Protein AF-A0A950GDU6-F1 (afdb_monomer)

Structure (mmCIF, N/CA/C/O backbone):
data_AF-A0A950GDU6-F1
#
_entry.id   AF-A0A950GDU6-F1
#
loop_
_atom_site.group_PDB
_atom_site.id
_atom_site.type_symbol
_atom_site.label_atom_id
_atom_site.label_alt_id
_atom_site.label_comp_id
_atom_site.label_asym_id
_atom_site.label_entity_id
_atom_site.label_seq_id
_atom_site.pdbx_PDB_ins_code
_atom_site.Cartn_x
_atom_site.Cartn_y
_atom_site.Cartn_z
_atom_site.occupancy
_atom_site.B_iso_or_equiv
_atom_site.auth_seq_id
_atom_site.auth_comp_id
_atom_site.auth_asym_id
_atom_site.auth_atom_id
_atom_site.pdbx_PDB_model_num
ATOM 1 N N . MET A 1 1 ? 1.049 10.090 -5.310 1.00 85.25 1 MET A N 1
ATOM 2 C CA . MET A 1 1 ? 0.174 9.186 -4.525 1.00 85.25 1 MET A CA 1
ATOM 3 C C . MET A 1 1 ? 0.866 8.728 -3.247 1.00 85.25 1 MET A C 1
ATOM 5 O O . MET A 1 1 ? 0.340 9.031 -2.188 1.00 85.25 1 MET A O 1
A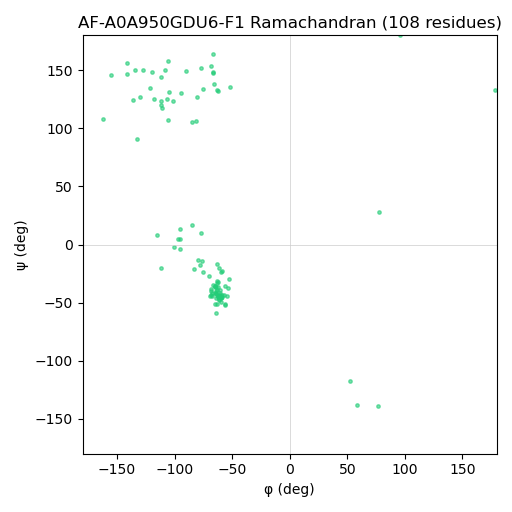TOM 9 N N . LEU A 1 2 ? 2.048 8.098 -3.325 1.00 91.00 2 LEU A N 1
ATOM 10 C CA . LEU A 1 2 ? 2.796 7.642 -2.140 1.00 91.00 2 LEU A CA 1
ATOM 11 C C . LEU A 1 2 ? 3.059 8.748 -1.103 1.00 91.00 2 LEU A C 1
ATOM 13 O O . LEU A 1 2 ? 2.815 8.527 0.075 1.00 91.00 2 LEU A O 1
ATOM 17 N N . SER A 1 3 ? 3.469 9.948 -1.531 1.00 91.81 3 SER A N 1
ATOM 18 C CA . SER A 1 3 ? 3.670 11.092 -0.624 1.00 91.81 3 SER A CA 1
ATOM 19 C C . SER A 1 3 ? 2.412 11.432 0.181 1.00 91.81 3 SER A C 1
ATOM 21 O O . SER A 1 3 ? 2.454 11.462 1.405 1.00 91.81 3 SER A O 1
ATOM 23 N N . ALA A 1 4 ? 1.274 11.591 -0.499 1.00 93.38 4 ALA A N 1
ATOM 24 C CA . ALA A 1 4 ? -0.008 11.890 0.136 1.00 93.38 4 ALA A CA 1
ATOM 25 C C . ALA A 1 4 ? -0.478 10.771 1.085 1.00 93.38 4 ALA A C 1
ATOM 27 O O . ALA A 1 4 ? -1.051 11.061 2.134 1.00 93.38 4 ALA A O 1
ATOM 28 N N . LEU A 1 5 ? -0.224 9.500 0.744 1.00 93.12 5 LEU A N 1
ATOM 29 C CA . LEU A 1 5 ? -0.504 8.371 1.637 1.00 93.12 5 LEU A CA 1
ATOM 30 C C . LEU A 1 5 ? 0.343 8.470 2.911 1.00 93.12 5 LEU A C 1
ATOM 32 O O . LEU A 1 5 ? -0.201 8.432 4.011 1.00 93.12 5 LEU A O 1
ATOM 36 N N . THR A 1 6 ? 1.655 8.648 2.767 1.00 95.50 6 THR A N 1
ATOM 37 C CA . THR A 1 6 ? 2.587 8.772 3.893 1.00 95.50 6 THR A CA 1
ATOM 38 C C . THR A 1 6 ? 2.247 9.959 4.797 1.00 95.50 6 THR A C 1
ATOM 40 O O . THR A 1 6 ? 2.190 9.798 6.016 1.00 95.50 6 THR A O 1
ATOM 43 N N . GLU A 1 7 ? 1.964 11.131 4.228 1.00 96.25 7 GLU A N 1
ATOM 44 C CA . GLU A 1 7 ? 1.541 12.320 4.982 1.00 96.25 7 GLU A CA 1
ATOM 45 C C . GLU A 1 7 ? 0.219 12.084 5.723 1.00 96.25 7 GLU A C 1
ATOM 47 O O . GLU A 1 7 ? 0.100 12.403 6.907 1.00 96.25 7 GLU A O 1
ATOM 52 N N . GLY A 1 8 ? -0.762 11.464 5.059 1.00 96.81 8 GLY A N 1
ATOM 53 C CA . GLY A 1 8 ? -2.034 11.094 5.674 1.00 96.81 8 GLY A CA 1
ATOM 54 C C . GLY A 1 8 ? -1.850 10.153 6.865 1.00 96.81 8 GLY A C 1
ATOM 55 O O . GLY A 1 8 ? -2.421 10.393 7.928 1.00 96.81 8 GLY A O 1
ATOM 56 N N . LEU A 1 9 ? -1.004 9.128 6.724 1.00 97.62 9 LEU A N 1
ATOM 57 C CA . LEU A 1 9 ? -0.674 8.205 7.813 1.00 97.62 9 LEU A CA 1
ATOM 58 C C . LEU A 1 9 ? -0.015 8.935 8.990 1.00 97.62 9 LEU A C 1
ATOM 60 O O . LEU A 1 9 ? -0.396 8.710 10.135 1.00 97.62 9 LEU A O 1
ATOM 64 N N . VAL A 1 10 ? 0.923 9.852 8.743 1.00 96.69 10 VAL A N 1
ATOM 65 C CA . VAL A 1 10 ? 1.550 10.639 9.820 1.00 96.69 10 VAL A CA 1
ATOM 66 C C . VAL A 1 10 ? 0.511 11.452 10.589 1.00 96.69 10 VAL A C 1
ATOM 68 O O . VAL A 1 10 ? 0.446 11.371 11.816 1.00 96.69 10 VAL A O 1
ATOM 71 N N . ASN A 1 11 ? -0.338 12.186 9.873 1.00 97.31 11 ASN A N 1
ATOM 72 C CA . ASN A 1 11 ? -1.330 13.060 10.491 1.00 97.31 11 ASN A CA 1
ATOM 73 C C . ASN A 1 11 ? -2.355 12.252 11.306 1.00 97.31 11 ASN A C 1
ATOM 75 O O . ASN A 1 11 ? -2.622 12.561 12.471 1.00 97.31 11 ASN A O 1
ATOM 79 N N . LEU A 1 12 ? -2.876 11.165 10.728 1.00 97.75 12 LEU A N 1
ATOM 80 C CA . LEU A 1 12 ? -3.888 10.317 11.362 1.00 97.75 12 LEU A CA 1
ATOM 81 C C . LEU A 1 12 ? -3.335 9.507 12.539 1.00 97.75 12 LEU A C 1
ATOM 83 O O . LEU A 1 12 ? -4.090 9.185 13.459 1.00 97.75 12 LEU A O 1
ATOM 87 N N . ALA A 1 13 ? -2.040 9.185 12.552 1.00 97.25 13 ALA A N 1
ATOM 88 C CA . ALA A 1 13 ? -1.408 8.512 13.684 1.00 97.25 13 ALA A CA 1
ATOM 89 C C . ALA A 1 13 ? -1.478 9.381 14.952 1.00 97.25 13 ALA A C 1
ATOM 91 O O . ALA A 1 13 ? -1.883 8.889 16.006 1.00 97.25 13 ALA A O 1
ATOM 92 N N . SER A 1 14 ? -1.185 10.682 14.835 1.00 96.19 14 SER A N 1
ATOM 93 C CA . SER A 1 14 ? -1.196 11.624 15.968 1.00 96.19 14 SER A CA 1
ATOM 94 C C . SER A 1 14 ? -2.584 12.070 16.442 1.00 96.19 14 SER A C 1
ATOM 96 O O . SER A 1 14 ? -2.711 12.618 17.535 1.00 96.19 14 SER A O 1
ATOM 98 N N . ASP A 1 15 ? -3.636 11.837 15.655 1.00 97.88 15 ASP A N 1
ATOM 99 C CA . ASP A 1 15 ? -4.980 12.320 15.979 1.00 97.88 15 ASP A CA 1
ATOM 100 C C . ASP A 1 15 ? -5.705 11.407 16.986 1.00 97.88 15 ASP A C 1
ATOM 102 O O . ASP A 1 15 ? -6.186 10.327 16.636 1.00 97.88 15 ASP A O 1
ATOM 106 N N . ASN A 1 16 ? -5.842 11.847 18.238 1.00 96.38 16 ASN A N 1
ATOM 107 C CA . ASN A 1 16 ? -6.539 11.099 19.295 1.00 96.38 16 ASN A CA 1
ATOM 108 C C . ASN A 1 16 ? -8.041 10.865 19.027 1.00 96.38 16 ASN A C 1
ATOM 110 O O . ASN A 1 16 ? -8.642 9.999 19.667 1.00 96.38 16 ASN A O 1
ATOM 114 N N . GLY A 1 17 ? -8.654 11.603 18.097 1.00 97.94 17 GLY A N 1
ATOM 115 C CA . GLY A 1 17 ? -10.025 11.372 17.637 1.00 97.94 17 GLY A CA 1
ATOM 116 C C . GLY A 1 17 ? -10.158 10.161 16.707 1.00 97.94 17 GLY A C 1
ATOM 117 O O . GLY A 1 17 ? -11.226 9.552 16.629 1.00 97.94 17 GLY A O 1
ATOM 118 N N . VAL A 1 18 ? -9.074 9.754 16.040 1.00 97.94 18 VAL A N 1
ATOM 119 C CA . VAL A 1 18 ? -9.055 8.579 15.160 1.00 97.94 18 VAL A CA 1
ATOM 120 C C . VAL A 1 18 ? -8.902 7.311 15.994 1.00 97.94 18 VAL A C 1
ATOM 122 O O . VAL A 1 18 ? -7.963 7.169 16.775 1.00 97.94 18 VAL A O 1
ATOM 125 N N . ARG A 1 19 ? -9.811 6.353 15.789 1.00 98.19 19 ARG A N 1
ATOM 126 C CA . ARG A 1 19 ? -9.817 5.052 16.486 1.00 98.19 19 ARG A CA 1
ATOM 127 C C . ARG A 1 19 ? -9.505 3.863 15.585 1.00 98.19 19 ARG A C 1
ATOM 129 O O . ARG A 1 19 ? -9.135 2.814 16.094 1.00 98.19 19 ARG A O 1
ATOM 136 N N . CYS A 1 20 ? -9.673 4.026 14.279 1.00 98.19 20 CYS A N 1
ATOM 137 C CA . CYS A 1 20 ? -9.440 3.010 13.262 1.00 98.19 20 CYS A CA 1
ATOM 138 C C . CYS A 1 20 ? -9.142 3.719 11.938 1.00 98.19 20 CYS A C 1
ATOM 140 O O . CYS A 1 20 ? -9.728 4.768 11.661 1.00 98.19 20 CYS A O 1
ATOM 142 N N . LEU A 1 21 ? -8.269 3.136 11.123 1.00 98.38 21 LEU A N 1
ATOM 143 C CA . LEU A 1 21 ? -8.006 3.561 9.753 1.00 98.38 21 LEU A CA 1
ATOM 144 C C . LEU A 1 21 ? -8.664 2.582 8.779 1.00 98.38 21 LEU A C 1
ATOM 146 O O . LEU A 1 21 ? -8.480 1.374 8.893 1.00 98.38 21 LEU A O 1
ATOM 150 N N . ILE A 1 22 ? -9.403 3.107 7.803 1.00 98.19 22 ILE A N 1
ATOM 151 C CA . ILE A 1 22 ? -9.931 2.320 6.687 1.00 98.19 22 ILE A CA 1
ATOM 152 C C . ILE A 1 22 ? -9.228 2.763 5.406 1.00 98.19 22 ILE A C 1
ATOM 154 O O . ILE A 1 22 ? -9.292 3.935 5.034 1.00 98.19 22 ILE A O 1
ATOM 158 N N . VAL A 1 23 ? -8.602 1.816 4.712 1.00 97.38 23 VAL A N 1
ATOM 159 C CA . VAL A 1 23 ? -7.978 2.007 3.402 1.00 97.38 23 VAL A CA 1
ATOM 160 C C . VAL A 1 23 ? -8.917 1.460 2.330 1.00 97.38 23 VAL A C 1
ATOM 162 O O . VAL A 1 23 ? -9.306 0.293 2.364 1.00 97.38 23 VAL A O 1
ATOM 165 N N . ARG A 1 24 ? -9.295 2.300 1.362 1.00 97.00 24 ARG A N 1
ATOM 166 C CA . ARG A 1 24 ? -10.142 1.907 0.226 1.00 97.00 24 ARG A CA 1
ATOM 167 C C . ARG A 1 24 ? -9.693 2.589 -1.061 1.00 97.00 24 ARG A C 1
ATOM 169 O O . ARG A 1 24 ? -9.284 3.750 -1.030 1.00 97.00 24 ARG A O 1
ATOM 176 N N . GLY A 1 25 ? -9.847 1.897 -2.186 1.00 95.69 25 GLY A N 1
ATOM 177 C CA . GLY A 1 25 ? -9.713 2.504 -3.510 1.00 95.69 25 GLY A CA 1
ATOM 178 C C . GLY A 1 25 ? -10.951 3.317 -3.890 1.00 95.69 25 GLY A C 1
ATOM 179 O O . GLY A 1 25 ? -12.064 3.029 -3.446 1.00 95.69 25 GLY A O 1
ATOM 180 N N . ALA A 1 26 ? -10.771 4.336 -4.727 1.00 95.06 26 ALA A N 1
ATOM 181 C CA . ALA A 1 26 ? -11.879 5.045 -5.360 1.00 95.06 26 ALA A CA 1
ATOM 182 C C . ALA A 1 26 ? -12.236 4.397 -6.710 1.00 95.06 26 ALA A C 1
ATOM 184 O O . ALA A 1 26 ? -11.372 3.889 -7.421 1.00 95.06 26 ALA A O 1
ATOM 185 N N . GLY A 1 27 ? -13.508 4.459 -7.109 1.00 95.75 27 GLY A N 1
ATOM 186 C CA . GLY A 1 27 ? -13.947 3.961 -8.416 1.00 95.75 27 GLY A CA 1
ATOM 187 C C . GLY A 1 27 ? -14.059 2.436 -8.478 1.00 95.75 27 GLY A C 1
ATOM 188 O O . GLY A 1 27 ? -14.581 1.819 -7.556 1.00 95.75 27 GLY A O 1
ATOM 189 N N . LYS A 1 28 ? -13.629 1.827 -9.592 1.00 96.25 28 LYS A N 1
ATOM 190 C CA . LYS A 1 28 ? -13.902 0.408 -9.913 1.00 96.25 28 LYS A CA 1
ATOM 191 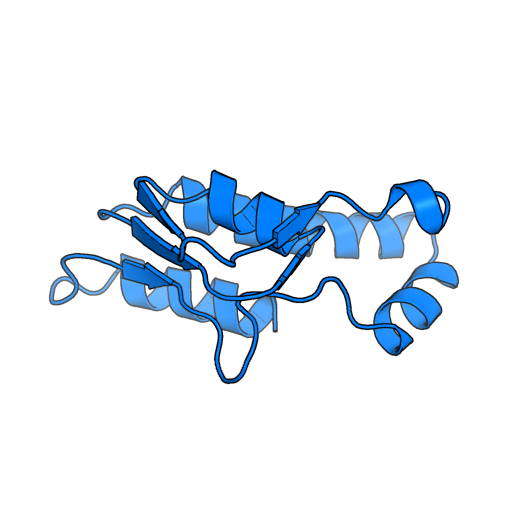C C . LYS A 1 28 ? -12.953 -0.603 -9.265 1.00 96.25 28 LYS A C 1
ATOM 193 O O . LYS A 1 28 ? -13.284 -1.783 -9.210 1.00 96.25 28 LYS A O 1
ATOM 198 N N . HIS A 1 29 ? -11.767 -0.173 -8.853 1.00 97.88 29 HIS A N 1
ATOM 199 C CA . HIS A 1 29 ? -10.711 -1.062 -8.378 1.00 97.88 29 HIS A CA 1
ATOM 200 C C . HIS A 1 29 ? -10.097 -0.505 -7.101 1.00 97.88 29 HIS A C 1
ATOM 202 O O . HIS A 1 29 ? -10.030 0.711 -6.925 1.00 97.88 29 HIS A O 1
ATOM 208 N N . PHE A 1 30 ? -9.617 -1.396 -6.241 1.00 97.88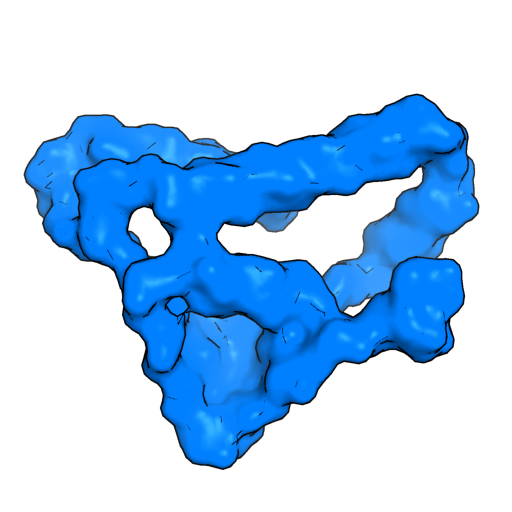 30 PHE A N 1
ATOM 209 C CA . PHE A 1 30 ? -8.847 -1.032 -5.064 1.00 97.88 30 PHE A CA 1
ATOM 210 C C . PHE A 1 30 ? -7.528 -0.361 -5.466 1.00 97.88 30 PHE A C 1
ATOM 212 O O . PHE A 1 30 ? -7.281 0.791 -5.113 1.00 97.88 30 PHE A O 1
ATOM 219 N N . GLN A 1 31 ? -6.702 -1.070 -6.242 1.00 95.62 31 GLN A N 1
ATOM 220 C CA . GLN A 1 31 ? -5.399 -0.606 -6.717 1.00 95.62 31 GLN A CA 1
ATOM 221 C C . GLN A 1 31 ? -4.975 -1.483 -7.909 1.00 95.62 31 GLN A C 1
ATOM 223 O O . GLN A 1 31 ? -4.643 -2.652 -7.741 1.00 95.62 31 GLN A O 1
ATOM 228 N N . ALA A 1 32 ? -5.005 -0.940 -9.127 1.00 93.75 32 ALA A N 1
ATOM 229 C CA . ALA A 1 32 ? -4.817 -1.714 -10.360 1.00 93.75 32 ALA A CA 1
ATOM 230 C C . ALA A 1 32 ? -3.343 -1.936 -10.778 1.00 93.75 32 ALA A C 1
ATOM 232 O O . ALA A 1 32 ? -3.091 -2.298 -11.924 1.00 93.75 32 ALA A O 1
ATOM 233 N N . GLY A 1 33 ? -2.379 -1.730 -9.877 1.00 89.75 33 GLY A N 1
ATOM 234 C CA . GLY A 1 33 ? -0.943 -1.760 -10.172 1.00 89.75 33 GLY A CA 1
ATOM 235 C C . GLY A 1 33 ? -0.335 -0.378 -10.433 1.00 89.75 33 GLY A C 1
ATOM 236 O O . GLY A 1 33 ? -1.006 0.651 -10.323 1.00 89.75 33 GLY A O 1
ATOM 237 N N . ALA A 1 34 ? 0.967 -0.348 -10.704 1.00 89.31 34 ALA A N 1
ATOM 238 C CA . ALA A 1 34 ? 1.699 0.892 -10.938 1.00 89.31 34 ALA A CA 1
ATOM 239 C C . ALA A 1 34 ? 1.252 1.588 -12.236 1.00 89.31 34 ALA A C 1
ATOM 241 O O . ALA A 1 34 ? 0.866 0.938 -13.208 1.00 89.31 34 ALA A O 1
ATOM 242 N N . ASP A 1 35 ? 1.314 2.920 -12.246 1.00 90.38 35 ASP A N 1
ATOM 243 C CA . ASP A 1 35 ? 1.023 3.709 -13.441 1.00 90.38 35 ASP A CA 1
ATOM 244 C C . ASP A 1 35 ? 2.037 3.385 -14.552 1.00 90.38 35 ASP A C 1
ATOM 246 O O . ASP A 1 35 ? 3.242 3.345 -14.310 1.00 90.38 35 ASP A O 1
ATOM 250 N N . ILE A 1 36 ? 1.555 3.148 -15.774 1.00 87.50 36 ILE A N 1
ATOM 251 C C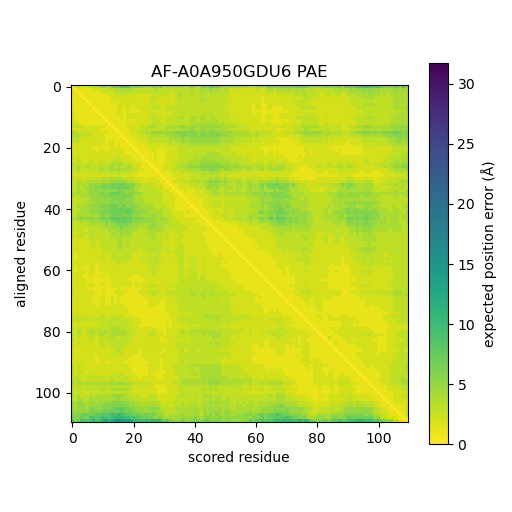A . ILE A 1 36 ? 2.401 2.725 -16.902 1.00 87.50 36 ILE A CA 1
ATOM 252 C C . ILE A 1 36 ? 3.401 3.820 -17.294 1.00 87.50 36 ILE A C 1
ATOM 254 O O . ILE A 1 36 ? 4.537 3.516 -17.652 1.00 87.50 36 ILE A O 1
ATOM 258 N N . SER A 1 37 ? 3.002 5.090 -17.206 1.00 89.62 37 SER A N 1
ATOM 259 C CA . SER A 1 37 ? 3.885 6.221 -17.506 1.00 89.62 37 SER A CA 1
ATOM 260 C C . SER A 1 37 ? 4.975 6.329 -16.445 1.00 89.62 37 SER A C 1
ATOM 262 O O . SER A 1 37 ? 6.138 6.536 -16.778 1.00 89.62 37 SER A O 1
ATOM 264 N N . TRP A 1 38 ? 4.616 6.104 -15.178 1.00 89.06 38 TRP A N 1
ATOM 265 C CA . TRP A 1 38 ? 5.586 6.029 -14.087 1.00 89.06 38 TRP A CA 1
ATOM 266 C C . TRP A 1 38 ? 6.551 4.849 -14.252 1.00 89.06 38 TRP A C 1
ATOM 268 O O . TRP A 1 38 ? 7.750 5.019 -14.072 1.00 89.06 38 TRP A O 1
ATOM 278 N N . LEU A 1 39 ? 6.076 3.669 -14.665 1.00 88.50 39 LEU A N 1
ATOM 279 C CA . LEU A 1 39 ? 6.959 2.531 -14.954 1.00 88.50 39 LEU A CA 1
ATOM 280 C C . LEU A 1 39 ? 7.957 2.847 -16.079 1.00 88.50 39 LEU A C 1
ATOM 282 O O . LEU A 1 39 ? 9.123 2.468 -15.982 1.00 88.50 39 LEU A O 1
ATOM 286 N N . ALA A 1 40 ? 7.526 3.563 -17.122 1.00 88.88 40 ALA A N 1
ATOM 287 C CA . ALA A 1 40 ? 8.417 4.010 -18.192 1.00 88.88 40 ALA A CA 1
ATOM 288 C C . ALA A 1 40 ? 9.471 5.015 -17.692 1.00 88.88 40 ALA A C 1
ATOM 290 O O . ALA A 1 40 ? 10.620 4.966 -18.124 1.00 88.88 40 ALA A O 1
ATOM 291 N N . GLU A 1 41 ? 9.098 5.894 -16.759 1.00 90.69 41 GLU A N 1
ATOM 292 C CA . GLU A 1 41 ? 10.020 6.824 -16.105 1.00 90.69 41 GLU A CA 1
ATOM 293 C C . GLU A 1 41 ? 11.060 6.072 -15.261 1.00 90.69 41 GLU A C 1
ATOM 295 O O . GLU A 1 41 ? 12.264 6.246 -15.455 1.00 90.69 41 GLU A O 1
ATOM 300 N N . VAL A 1 42 ? 10.608 5.161 -14.395 1.00 88.81 42 VAL A N 1
ATOM 301 C CA . VAL A 1 42 ? 11.472 4.357 -13.517 1.00 88.81 42 VAL A CA 1
ATOM 302 C C . VAL A 1 42 ? 12.424 3.468 -14.316 1.00 88.81 42 VAL A C 1
ATOM 304 O O . VAL A 1 42 ? 13.557 3.256 -13.896 1.00 88.81 42 VAL A O 1
ATOM 307 N N . ALA A 1 43 ? 12.025 2.993 -15.498 1.00 89.56 43 ALA A N 1
ATOM 308 C CA . ALA A 1 43 ? 12.910 2.226 -16.376 1.00 89.56 43 ALA A CA 1
ATOM 309 C C . ALA A 1 43 ? 14.149 3.017 -16.846 1.00 89.56 43 ALA A C 1
ATOM 311 O O . ALA A 1 43 ? 15.136 2.415 -17.264 1.00 89.56 43 ALA A O 1
ATOM 312 N N . SER A 1 44 ? 14.108 4.352 -16.781 1.00 93.38 44 SER A N 1
ATOM 313 C CA . SER A 1 44 ? 15.228 5.236 -17.129 1.00 93.38 44 SER A CA 1
ATOM 314 C C . SER A 1 44 ? 16.078 5.676 -15.931 1.00 93.38 44 SER A C 1
ATOM 316 O O . SER A 1 44 ? 17.083 6.365 -16.112 1.00 93.38 44 SER A O 1
ATOM 318 N N . TYR A 1 45 ? 15.690 5.294 -14.713 1.00 95.44 45 TYR A N 1
ATOM 319 C CA . TYR A 1 45 ? 16.371 5.710 -13.492 1.00 95.44 45 TYR A CA 1
ATOM 320 C C . TYR A 1 45 ? 17.780 5.131 -13.385 1.00 95.44 45 TYR A C 1
ATOM 322 O O . TYR A 1 45 ? 18.063 4.001 -13.791 1.00 95.44 45 TYR A O 1
ATOM 330 N N . THR A 1 46 ? 18.673 5.900 -12.759 1.00 97.38 46 THR A N 1
ATOM 331 C CA . THR A 1 46 ? 19.933 5.338 -12.273 1.00 97.38 46 THR A CA 1
ATOM 332 C C . THR A 1 46 ? 19.655 4.346 -11.141 1.00 97.38 46 THR A C 1
ATOM 334 O O . THR A 1 46 ? 18.589 4.358 -10.525 1.00 97.38 46 THR A O 1
ATOM 337 N N . ALA A 1 47 ? 20.634 3.506 -10.795 1.00 95.00 47 ALA A N 1
ATOM 338 C CA . ALA A 1 47 ? 20.493 2.599 -9.654 1.00 95.00 47 ALA A CA 1
ATOM 339 C C . ALA A 1 47 ? 20.176 3.344 -8.340 1.00 95.00 47 ALA A C 1
ATOM 341 O O . ALA A 1 47 ? 19.407 2.847 -7.519 1.00 95.00 47 ALA A O 1
ATOM 342 N N . ALA A 1 48 ? 20.739 4.544 -8.151 1.00 97.38 48 ALA A N 1
ATOM 343 C CA . ALA A 1 48 ? 20.481 5.366 -6.973 1.00 97.38 48 ALA A CA 1
ATOM 344 C C . ALA A 1 48 ? 19.041 5.903 -6.953 1.00 97.38 48 ALA A C 1
ATOM 346 O O . ALA A 1 48 ? 18.374 5.822 -5.921 1.00 97.38 48 ALA A O 1
ATOM 347 N N . ASP A 1 49 ? 18.542 6.382 -8.095 1.00 96.06 49 ASP A N 1
ATOM 348 C CA . ASP A 1 49 ? 17.169 6.888 -8.215 1.00 96.06 49 ASP A CA 1
ATOM 349 C C . ASP A 1 49 ? 16.144 5.753 -8.067 1.00 96.06 49 ASP A C 1
ATOM 351 O O . ASP A 1 49 ? 15.155 5.888 -7.346 1.00 96.06 49 ASP A O 1
ATOM 355 N N . GLY A 1 50 ? 16.417 4.589 -8.670 1.00 93.69 50 GLY A N 1
ATOM 356 C CA . GLY A 1 50 ? 15.607 3.378 -8.517 1.00 93.69 50 GLY A CA 1
ATOM 357 C C . GLY A 1 50 ? 15.540 2.904 -7.066 1.00 93.69 50 GLY A C 1
ATOM 358 O O . GLY A 1 50 ? 14.459 2.596 -6.560 1.00 93.69 50 GLY A O 1
ATOM 359 N N . TYR A 1 51 ? 16.672 2.919 -6.356 1.00 95.00 51 TYR A N 1
ATOM 360 C CA . TYR A 1 51 ? 16.708 2.617 -4.927 1.00 95.00 51 TYR A CA 1
ATOM 361 C C . TYR A 1 51 ? 15.879 3.618 -4.113 1.00 95.00 51 TYR A C 1
ATOM 363 O O . TYR A 1 51 ? 15.081 3.210 -3.269 1.00 95.00 51 TYR A O 1
ATOM 371 N N . ALA A 1 52 ? 16.013 4.920 -4.382 1.00 94.81 52 ALA A N 1
ATOM 372 C CA . ALA A 1 52 ? 15.233 5.949 -3.699 1.00 94.81 52 ALA A CA 1
ATOM 373 C C . ALA A 1 52 ? 13.718 5.774 -3.929 1.00 94.81 52 ALA A C 1
ATOM 375 O O . ALA A 1 52 ? 12.936 5.855 -2.978 1.00 94.81 52 ALA A O 1
ATOM 376 N N . ALA A 1 53 ? 13.302 5.457 -5.159 1.00 92.00 53 ALA A N 1
ATOM 377 C CA . ALA A 1 53 ? 11.908 5.175 -5.497 1.00 92.00 53 ALA A CA 1
ATOM 378 C C . ALA A 1 53 ? 11.373 3.915 -4.791 1.00 92.00 53 ALA A C 1
ATOM 380 O O . ALA A 1 53 ? 10.268 3.925 -4.238 1.00 92.00 53 ALA A O 1
ATOM 381 N N . GLY A 1 54 ? 12.176 2.847 -4.741 1.00 92.69 54 GLY A N 1
ATOM 382 C CA . GLY A 1 54 ? 11.857 1.640 -3.977 1.00 92.69 54 GLY A CA 1
ATOM 383 C C . GLY A 1 54 ? 11.685 1.940 -2.486 1.00 92.69 54 GLY A C 1
ATOM 384 O O . GLY A 1 54 ? 10.680 1.561 -1.884 1.00 92.69 54 GLY A O 1
ATOM 385 N N . MET A 1 55 ? 12.608 2.709 -1.902 1.00 95.25 55 MET A N 1
ATOM 386 C CA . MET A 1 55 ? 12.553 3.105 -0.493 1.00 95.25 55 MET A CA 1
ATOM 387 C C . MET A 1 55 ? 11.336 3.968 -0.153 1.00 95.25 55 MET A C 1
ATOM 389 O O . MET A 1 55 ? 10.796 3.830 0.944 1.00 95.25 55 MET A O 1
ATOM 393 N N . ALA A 1 56 ? 10.856 4.805 -1.076 1.00 93.50 56 ALA A N 1
ATOM 394 C CA . ALA A 1 56 ? 9.620 5.562 -0.877 1.00 93.50 56 ALA A CA 1
ATOM 395 C C . ALA A 1 56 ? 8.394 4.639 -0.738 1.00 93.50 56 ALA A C 1
ATOM 397 O O . ALA A 1 56 ? 7.526 4.878 0.103 1.00 93.50 56 ALA A O 1
ATOM 398 N N . THR A 1 57 ? 8.341 3.558 -1.522 1.00 92.88 57 THR A N 1
ATOM 399 C CA . THR A 1 57 ? 7.280 2.544 -1.411 1.00 92.88 57 THR A CA 1
ATOM 400 C C . THR A 1 57 ? 7.416 1.754 -0.109 1.00 92.88 57 THR A C 1
ATOM 402 O O . THR A 1 57 ? 6.434 1.586 0.613 1.00 92.88 57 THR A O 1
ATOM 405 N N . THR A 1 58 ? 8.639 1.342 0.241 1.00 95.25 58 THR A N 1
ATOM 406 C CA . THR A 1 58 ? 8.939 0.657 1.507 1.00 95.25 58 THR A CA 1
ATOM 407 C C . THR A 1 58 ? 8.520 1.485 2.718 1.00 95.25 58 THR A C 1
ATOM 409 O O . THR A 1 58 ? 7.915 0.942 3.639 1.00 95.25 58 THR A O 1
ATOM 412 N N . ASP A 1 59 ? 8.792 2.794 2.733 1.00 95.62 59 ASP A N 1
ATOM 413 C CA . ASP A 1 59 ? 8.398 3.664 3.846 1.00 95.62 59 ASP A CA 1
ATOM 414 C C . ASP A 1 59 ? 6.873 3.776 3.976 1.00 95.62 59 ASP A C 1
ATOM 416 O O . ASP A 1 59 ? 6.348 3.678 5.085 1.00 95.62 59 ASP A O 1
ATOM 420 N N . ALA A 1 60 ? 6.148 3.897 2.859 1.00 95.81 60 ALA A N 1
ATOM 421 C CA . ALA A 1 60 ? 4.686 3.911 2.871 1.00 95.81 60 ALA A CA 1
ATOM 422 C C . ALA A 1 60 ? 4.103 2.595 3.422 1.00 95.81 60 ALA A C 1
ATOM 424 O O . ALA A 1 60 ? 3.248 2.626 4.310 1.00 95.81 60 ALA A O 1
ATOM 425 N N . CYS A 1 61 ? 4.597 1.443 2.951 1.00 96.81 61 CYS A N 1
ATOM 426 C CA . CYS A 1 61 ? 4.185 0.128 3.452 1.00 96.81 61 CYS A CA 1
ATOM 427 C C . CYS A 1 61 ? 4.502 -0.037 4.9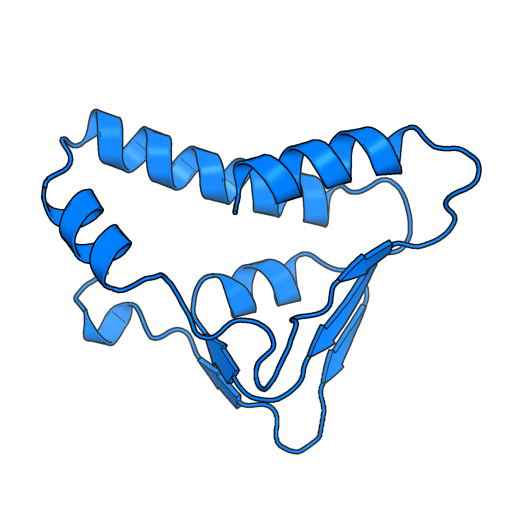41 1.00 96.81 61 CYS A C 1
ATOM 429 O O . CYS A 1 61 ? 3.635 -0.434 5.716 1.00 96.81 61 CYS A O 1
ATOM 431 N N . ARG A 1 62 ? 5.722 0.316 5.360 1.00 97.50 62 ARG A N 1
ATOM 432 C CA . ARG A 1 62 ? 6.155 0.211 6.757 1.00 97.50 62 ARG A CA 1
ATOM 433 C C . ARG A 1 62 ? 5.282 1.056 7.677 1.00 97.50 62 ARG A C 1
ATOM 435 O O . ARG A 1 62 ? 4.848 0.563 8.706 1.00 97.50 62 ARG A O 1
ATOM 442 N N . ARG A 1 63 ? 4.972 2.298 7.301 1.00 97.38 63 ARG A N 1
ATOM 443 C CA . ARG A 1 63 ? 4.101 3.176 8.100 1.00 97.38 63 ARG A CA 1
ATOM 444 C C . ARG A 1 63 ? 2.673 2.668 8.209 1.00 97.38 63 ARG A C 1
ATOM 446 O O . ARG A 1 63 ? 2.053 2.881 9.244 1.00 97.38 63 ARG A O 1
ATOM 453 N N . LEU A 1 64 ? 2.151 2.048 7.152 1.00 98.12 64 LEU A N 1
ATOM 454 C CA . LEU A 1 64 ? 0.834 1.419 7.197 1.00 98.12 64 LEU A CA 1
ATOM 455 C C . LEU A 1 64 ? 0.853 0.196 8.127 1.00 98.12 64 LEU A C 1
ATOM 457 O O . LEU A 1 64 ? -0.015 0.081 8.983 1.00 98.12 64 LEU A O 1
ATOM 461 N N . ASN A 1 65 ? 1.887 -0.640 8.016 1.00 98.31 65 ASN A N 1
ATOM 462 C CA . ASN A 1 65 ? 2.080 -1.840 8.833 1.00 98.31 65 ASN A CA 1
ATOM 463 C C . ASN A 1 65 ? 2.347 -1.541 10.317 1.00 98.31 65 ASN A C 1
ATOM 465 O O . ASN A 1 65 ? 1.940 -2.293 11.192 1.00 98.31 65 ASN A O 1
ATOM 469 N N . GLU A 1 66 ? 3.052 -0.451 10.609 1.00 97.81 66 GLU A N 1
ATOM 470 C CA . GLU A 1 66 ? 3.380 0.002 11.967 1.00 97.81 66 GLU A CA 1
ATOM 471 C C . GLU A 1 66 ? 2.377 1.049 12.486 1.00 97.81 66 GLU A C 1
ATOM 473 O O . GLU A 1 66 ? 2.647 1.738 13.474 1.00 97.81 66 GLU A O 1
ATOM 478 N N . PHE A 1 67 ? 1.231 1.224 11.818 1.00 98.56 67 PHE A N 1
ATOM 479 C CA . PHE A 1 67 ? 0.260 2.243 12.199 1.00 98.56 67 PHE A CA 1
ATOM 480 C C . PHE A 1 67 ? -0.277 1.964 13.619 1.00 98.56 67 PHE A C 1
ATOM 482 O O . PHE A 1 67 ? -0.679 0.842 13.920 1.00 98.56 67 PHE A O 1
ATOM 489 N N . PRO A 1 68 ? -0.328 2.960 14.527 1.00 98.19 68 PRO A N 1
ATOM 490 C CA . PRO A 1 68 ? -0.530 2.711 15.961 1.00 98.19 68 PRO A CA 1
ATOM 491 C C . PRO A 1 68 ? -1.984 2.392 16.354 1.00 98.19 68 PRO A C 1
ATOM 493 O O . PRO A 1 68 ? -2.337 2.431 17.534 1.00 98.19 68 PRO A O 1
ATOM 496 N N . LYS A 1 69 ? -2.864 2.163 15.379 1.00 98.38 69 LYS A N 1
ATOM 497 C CA . LYS A 1 69 ? -4.310 1.977 15.555 1.00 98.38 69 LYS A CA 1
ATOM 498 C C . LYS A 1 69 ? -4.781 0.890 14.588 1.00 98.38 69 LYS A C 1
ATOM 500 O O . LYS A 1 69 ? -4.158 0.744 13.544 1.00 98.38 69 LYS A O 1
ATOM 505 N N . PRO A 1 70 ? -5.904 0.206 14.864 1.00 98.62 70 PRO A N 1
ATOM 506 C CA . PRO A 1 70 ? -6.437 -0.806 13.958 1.00 98.62 70 PRO A CA 1
ATOM 507 C C . PRO A 1 70 ? -6.606 -0.295 12.523 1.00 98.62 70 PRO A C 1
ATOM 509 O O . PRO A 1 70 ? -7.131 0.802 12.299 1.00 98.62 70 PRO A O 1
ATOM 512 N N . THR A 1 71 ? -6.191 -1.110 11.562 1.00 98.81 71 THR A N 1
ATOM 513 C CA . THR A 1 71 ? -6.215 -0.827 10.128 1.00 98.81 71 THR A CA 1
ATOM 514 C C . THR A 1 71 ? -7.040 -1.873 9.380 1.00 98.81 71 THR A C 1
ATOM 516 O O . THR A 1 71 ? -6.926 -3.076 9.609 1.00 98.81 71 THR A O 1
ATOM 519 N N . ILE A 1 72 ? -7.902 -1.411 8.472 1.00 98.81 72 ILE A N 1
ATOM 520 C CA . ILE A 1 72 ? -8.760 -2.280 7.663 1.00 98.81 72 ILE A CA 1
ATOM 521 C C . ILE A 1 72 ? -8.637 -1.892 6.191 1.00 98.81 72 ILE A C 1
ATOM 523 O O . ILE A 1 72 ? -8.874 -0.736 5.843 1.00 98.81 72 ILE A O 1
ATOM 527 N N . ALA A 1 73 ? -8.335 -2.846 5.313 1.00 98.69 73 ALA A N 1
ATOM 528 C CA . ALA A 1 73 ? -8.440 -2.657 3.866 1.00 98.69 73 ALA A CA 1
ATOM 529 C C . ALA A 1 73 ? -9.793 -3.165 3.355 1.00 98.69 73 ALA A C 1
ATOM 531 O O . ALA A 1 73 ? -10.184 -4.297 3.636 1.00 98.69 73 ALA A O 1
ATOM 532 N N . LEU A 1 74 ? -10.492 -2.340 2.573 1.00 98.56 74 LEU A N 1
ATOM 533 C CA . LEU A 1 74 ? -11.706 -2.720 1.847 1.00 98.56 74 LEU A CA 1
ATOM 534 C C . LEU A 1 74 ? -11.369 -2.859 0.363 1.00 98.56 74 LEU A C 1
ATOM 536 O O . LEU A 1 74 ? -11.135 -1.858 -0.318 1.00 98.56 74 LEU A O 1
ATOM 540 N N . ILE A 1 75 ? -11.326 -4.097 -0.120 1.00 98.69 75 ILE A N 1
ATOM 541 C CA . ILE A 1 75 ? -10.761 -4.453 -1.420 1.00 98.69 75 ILE A CA 1
ATOM 542 C C . ILE A 1 75 ? -11.876 -4.891 -2.369 1.00 98.69 75 ILE A C 1
ATOM 544 O O . ILE A 1 75 ? -12.544 -5.897 -2.147 1.00 98.69 75 ILE A O 1
ATOM 548 N N . HIS A 1 76 ? -12.053 -4.145 -3.455 1.00 98.44 76 HIS A N 1
ATOM 549 C CA . HIS A 1 76 ? -12.971 -4.466 -4.547 1.00 98.44 76 HIS A CA 1
ATOM 550 C C . HIS A 1 76 ? -12.245 -4.425 -5.892 1.00 98.44 76 HIS A C 1
ATOM 552 O O . HIS A 1 76 ? -11.302 -3.653 -6.085 1.00 98.44 76 HIS A O 1
ATOM 558 N N . GLY A 1 77 ? -12.694 -5.235 -6.851 1.00 98.31 77 GLY A N 1
ATOM 559 C CA . GLY A 1 77 ? -12.085 -5.288 -8.180 1.00 98.31 77 GLY A CA 1
ATOM 560 C C . GLY A 1 77 ? -10.593 -5.649 -8.138 1.00 98.31 77 GLY A C 1
ATOM 561 O O . GLY A 1 77 ? -10.183 -6.542 -7.403 1.00 98.31 77 GLY A O 1
ATOM 562 N N . ALA A 1 78 ? -9.770 -4.977 -8.949 1.00 98.00 78 ALA A N 1
ATOM 563 C CA . ALA A 1 78 ? -8.348 -5.291 -9.064 1.00 98.00 78 ALA A CA 1
ATOM 564 C C . ALA A 1 78 ? -7.521 -4.800 -7.859 1.00 98.00 78 ALA A C 1
ATOM 566 O O . ALA A 1 78 ? -7.625 -3.641 -7.443 1.00 98.00 78 ALA A O 1
ATOM 567 N N . CYS A 1 79 ? -6.658 -5.685 -7.366 1.00 98.00 79 CYS A N 1
ATOM 568 C CA . CYS A 1 79 ? -5.637 -5.451 -6.354 1.00 98.00 79 CYS A CA 1
ATOM 569 C C . CYS A 1 79 ? -4.321 -6.064 -6.860 1.00 98.00 79 CYS A C 1
ATOM 571 O O . CYS A 1 79 ? -4.076 -7.252 -6.667 1.00 98.00 79 CYS A O 1
ATOM 573 N N . PHE A 1 80 ? -3.507 -5.284 -7.573 1.00 96.44 80 PHE A N 1
ATOM 574 C CA . PHE A 1 80 ? -2.304 -5.783 -8.247 1.00 96.44 80 PHE A CA 1
ATOM 575 C C . PHE A 1 80 ? -1.024 -5.116 -7.764 1.00 96.44 80 PHE A C 1
ATOM 577 O O . PHE A 1 80 ? -1.026 -3.942 -7.405 1.00 96.44 80 PHE A O 1
ATOM 584 N N . GLY A 1 81 ? 0.075 -5.868 -7.783 1.00 93.75 81 GLY A N 1
ATOM 585 C CA . GLY A 1 81 ? 1.408 -5.392 -7.423 1.00 93.75 81 GLY A CA 1
ATOM 586 C C . GLY A 1 81 ? 1.452 -4.711 -6.056 1.00 93.75 81 GLY A C 1
ATOM 587 O O . GLY A 1 81 ? 1.098 -5.316 -5.041 1.00 93.75 81 GLY A O 1
ATOM 588 N N . GLY A 1 82 ? 1.802 -3.420 -6.025 1.00 92.19 82 GLY A N 1
ATOM 589 C CA . GLY A 1 82 ? 1.799 -2.602 -4.804 1.00 92.19 82 GLY A CA 1
ATOM 590 C C . GLY A 1 82 ? 0.476 -2.630 -4.024 1.00 92.19 82 GLY A C 1
ATOM 591 O O . GLY A 1 82 ? 0.490 -2.555 -2.798 1.00 92.19 82 GLY A O 1
ATOM 592 N N . GLY A 1 83 ? -0.663 -2.826 -4.696 1.00 94.81 83 GLY A N 1
ATOM 593 C CA . GLY A 1 83 ? -1.961 -3.046 -4.063 1.00 94.81 83 GLY A CA 1
ATOM 594 C C . GLY A 1 83 ? -1.984 -4.268 -3.148 1.00 94.81 83 GLY A C 1
ATOM 595 O O . GLY A 1 83 ? -2.480 -4.177 -2.025 1.00 94.81 83 GLY A O 1
ATOM 596 N N . CYS A 1 84 ? -1.396 -5.385 -3.592 1.00 96.19 84 CYS A N 1
ATOM 597 C CA . CYS A 1 84 ? -1.229 -6.576 -2.760 1.00 96.19 84 CYS A CA 1
ATOM 598 C C . CYS A 1 84 ? -0.305 -6.288 -1.573 1.00 96.19 84 CYS A C 1
ATOM 600 O O . CYS A 1 84 ? -0.602 -6.713 -0.462 1.00 96.19 84 CYS A O 1
ATOM 602 N N . GLY A 1 85 ? 0.772 -5.526 -1.791 1.00 94.88 85 GLY A N 1
ATOM 603 C CA . GLY A 1 85 ? 1.661 -5.077 -0.718 1.00 94.88 85 GLY A CA 1
ATOM 604 C C . GLY A 1 85 ? 0.904 -4.318 0.373 1.00 94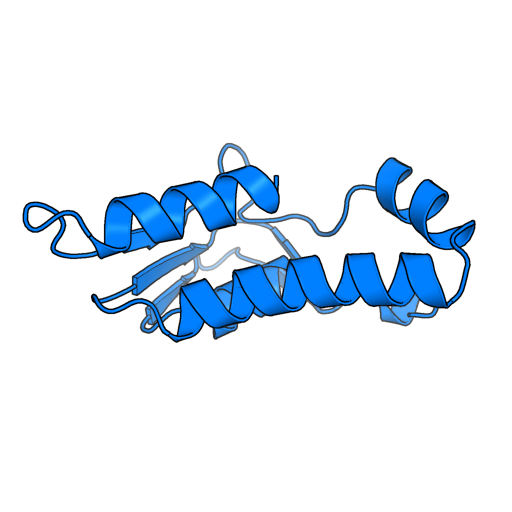.88 85 GLY A C 1
ATOM 60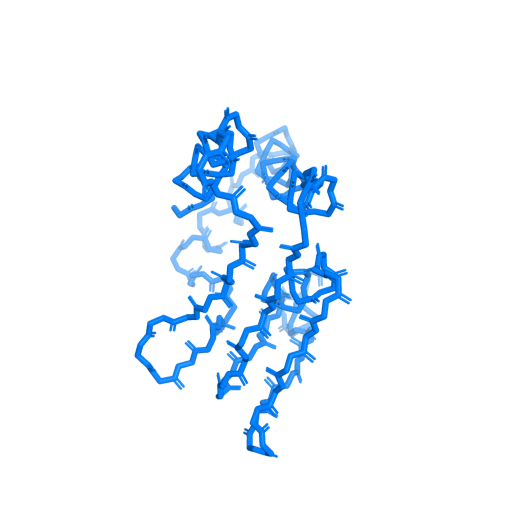5 O O . GLY A 1 85 ? 0.954 -4.705 1.535 1.00 94.88 85 GLY A O 1
ATOM 606 N N . PHE A 1 86 ? 0.119 -3.304 -0.001 1.00 95.19 86 PHE A N 1
ATOM 607 C CA . PHE A 1 86 ? -0.689 -2.548 0.961 1.00 95.19 86 PHE A CA 1
ATOM 608 C C . PHE A 1 86 ? -1.762 -3.396 1.647 1.00 95.19 86 PHE A C 1
ATOM 610 O O . PHE A 1 86 ? -2.005 -3.208 2.836 1.00 95.19 86 PHE A O 1
ATOM 617 N N . ALA A 1 87 ? -2.382 -4.341 0.935 1.00 97.31 87 ALA A N 1
ATOM 618 C CA . ALA A 1 87 ? -3.340 -5.274 1.526 1.00 97.31 87 ALA A CA 1
ATOM 619 C C . ALA A 1 87 ? -2.701 -6.179 2.596 1.00 97.31 87 ALA A C 1
ATOM 621 O O . ALA A 1 87 ? -3.370 -6.540 3.559 1.00 97.31 87 ALA A O 1
ATOM 622 N N . CYS A 1 88 ? -1.417 -6.516 2.453 1.00 97.25 88 CYS A N 1
ATOM 623 C CA . CYS A 1 88 ? -0.660 -7.277 3.448 1.00 97.25 88 CYS A CA 1
ATOM 624 C C . CYS A 1 88 ? -0.171 -6.430 4.634 1.00 97.25 88 CYS A C 1
ATOM 626 O O . CYS A 1 88 ? 0.267 -6.995 5.630 1.00 97.25 88 CYS A O 1
ATOM 628 N N . CYS A 1 89 ? -0.216 -5.099 4.534 1.00 98.19 89 CYS A N 1
ATOM 629 C CA . CYS A 1 89 ? 0.242 -4.179 5.578 1.00 98.19 89 CYS A CA 1
ATOM 630 C C . CYS A 1 89 ? -0.880 -3.699 6.510 1.00 98.19 89 CYS A C 1
ATOM 632 O O . CYS A 1 89 ? -0.632 -2.817 7.324 1.00 98.19 89 CYS A O 1
ATOM 634 N N . VAL A 1 90 ? -2.106 -4.211 6.376 1.00 98.56 90 VAL A N 1
ATOM 635 C CA . VAL A 1 90 ? -3.214 -3.893 7.292 1.00 98.56 90 VAL A CA 1
ATOM 636 C C . VAL A 1 90 ? -3.514 -5.064 8.228 1.00 98.56 90 VAL A C 1
ATOM 638 O O . VAL A 1 90 ? -3.242 -6.213 7.892 1.00 98.56 90 VAL A O 1
ATOM 641 N N . ASP A 1 91 ? -4.144 -4.789 9.370 1.00 98.75 91 ASP A N 1
ATOM 642 C CA . ASP A 1 91 ? -4.521 -5.812 10.355 1.00 98.75 91 ASP A CA 1
ATOM 643 C C . ASP A 1 91 ? -5.619 -6.741 9.823 1.00 98.75 91 ASP A C 1
ATOM 645 O O . ASP A 1 91 ? -5.620 -7.944 10.087 1.00 98.75 91 ASP A O 1
ATOM 649 N N . VAL A 1 92 ? -6.583 -6.180 9.081 1.00 98.62 92 VAL A N 1
ATOM 650 C CA . VAL A 1 92 ? -7.701 -6.929 8.495 1.00 98.62 92 VAL A CA 1
ATOM 651 C C . VAL A 1 92 ? -7.940 -6.493 7.054 1.00 98.62 92 VAL A C 1
ATOM 653 O O . VAL A 1 92 ? -8.221 -5.329 6.778 1.00 98.62 92 VAL A O 1
ATOM 656 N N . ALA A 1 93 ? -7.922 -7.443 6.124 1.00 98.50 93 ALA A N 1
ATOM 657 C CA . ALA A 1 93 ? -8.334 -7.219 4.744 1.00 98.50 93 ALA A CA 1
ATOM 658 C C . ALA A 1 93 ? -9.696 -7.874 4.483 1.00 98.50 93 ALA A C 1
ATOM 660 O O . ALA A 1 93 ? -9.874 -9.073 4.694 1.00 98.50 93 ALA A O 1
ATOM 661 N N . LEU A 1 94 ? -10.660 -7.086 4.005 1.00 98.56 94 LEU A N 1
ATOM 662 C CA . LEU A 1 94 ? -11.972 -7.556 3.570 1.00 98.56 94 LEU A CA 1
ATOM 663 C C . LEU A 1 94 ? -12.074 -7.378 2.060 1.00 98.56 94 LEU A C 1
ATOM 665 O O . LEU A 1 94 ? -11.981 -6.258 1.560 1.00 98.56 94 LEU A O 1
ATOM 669 N N . ALA A 1 95 ? -12.277 -8.4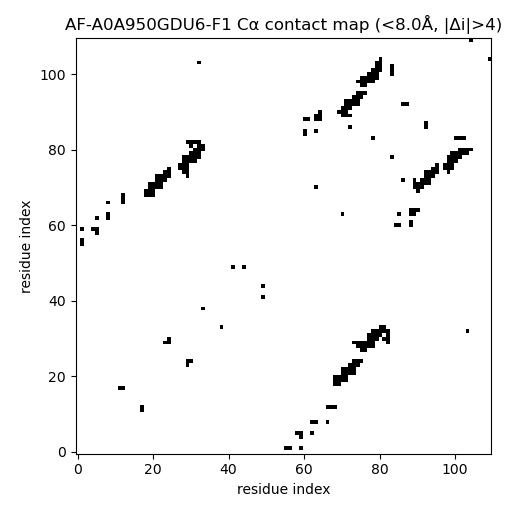77 1.341 1.00 98.56 95 ALA A N 1
ATOM 670 C CA . ALA A 1 95 ? -12.372 -8.479 -0.110 1.00 98.56 95 ALA A CA 1
ATOM 671 C C . ALA A 1 95 ? -13.791 -8.822 -0.574 1.00 98.56 95 ALA A C 1
ATOM 673 O O . ALA A 1 95 ? -14.465 -9.659 0.031 1.00 98.56 95 ALA A O 1
ATOM 674 N N . THR A 1 96 ? -14.243 -8.196 -1.660 1.00 98.44 96 THR A N 1
ATOM 675 C CA . THR A 1 96 ? -15.456 -8.639 -2.354 1.00 98.44 96 THR A CA 1
ATOM 676 C C . THR A 1 96 ? -15.214 -9.997 -3.031 1.00 98.44 96 THR A C 1
ATOM 678 O O . THR A 1 96 ? -14.074 -10.304 -3.385 1.00 98.44 96 THR A O 1
ATOM 681 N N . PRO A 1 97 ? -16.253 -10.830 -3.244 1.00 98.31 97 PRO A N 1
ATOM 682 C CA . PRO A 1 97 ? -16.078 -12.144 -3.877 1.00 98.31 97 PRO A CA 1
ATOM 683 C C . PRO A 1 97 ? -15.478 -12.096 -5.292 1.00 98.31 97 PRO A C 1
ATOM 685 O O . PRO A 1 97 ? -14.917 -13.083 -5.754 1.00 98.31 97 PRO A O 1
ATOM 688 N N . ASP A 1 98 ? -15.617 -10.962 -5.978 1.00 97.44 98 ASP A N 1
ATOM 689 C CA . ASP A 1 98 ? -15.115 -10.690 -7.326 1.00 97.44 98 ASP A CA 1
ATOM 690 C C . ASP A 1 98 ? -13.770 -9.939 -7.345 1.00 97.44 98 ASP A C 1
ATOM 692 O O . ASP A 1 98 ? -13.286 -9.571 -8.418 1.00 97.44 98 ASP A O 1
ATOM 696 N N . ALA A 1 99 ? -13.155 -9.691 -6.184 1.00 98.31 99 ALA A N 1
ATOM 697 C CA . ALA A 1 99 ? -11.838 -9.072 -6.119 1.00 98.31 99 ALA A CA 1
ATOM 698 C C . ALA A 1 99 ? -10.764 -9.996 -6.718 1.00 98.31 99 ALA A C 1
ATOM 700 O O . ALA A 1 99 ? -10.736 -11.202 -6.465 1.00 98.31 99 ALA A O 1
ATOM 701 N N . VAL A 1 100 ? -9.847 -9.418 -7.495 1.00 98.06 100 VAL A N 1
ATOM 702 C CA . VAL A 1 100 ? -8.769 -10.151 -8.168 1.00 98.06 100 VAL A CA 1
ATOM 703 C C . VAL A 1 100 ? -7.427 -9.652 -7.665 1.00 98.06 100 VAL A C 1
ATOM 705 O O . VAL A 1 100 ? -7.127 -8.461 -7.746 1.00 98.06 100 VAL A O 1
ATOM 708 N N . PHE A 1 101 ? -6.613 -10.588 -7.184 1.00 97.94 101 PHE A N 1
ATOM 709 C CA . PHE A 1 101 ? -5.282 -10.334 -6.646 1.00 97.94 101 PHE A CA 1
ATOM 710 C C . PHE A 1 101 ? -4.203 -10.857 -7.589 1.00 97.94 101 PHE A C 1
ATOM 712 O O . PHE A 1 101 ? -4.409 -11.852 -8.289 1.00 97.94 101 PHE A O 1
ATOM 719 N N . GLY A 1 102 ? -3.037 -10.216 -7.595 1.00 96.31 102 GLY A N 1
ATOM 720 C CA . GLY A 1 102 ? -1.919 -10.687 -8.405 1.00 96.31 102 GLY A CA 1
ATOM 721 C C . GLY A 1 102 ? -0.679 -9.809 -8.331 1.00 96.31 102 GLY A C 1
ATOM 722 O O . GLY A 1 102 ? -0.746 -8.596 -8.509 1.00 96.31 102 GLY A O 1
ATOM 723 N N . LEU A 1 103 ? 0.471 -10.449 -8.147 1.00 94.31 103 LEU A N 1
ATOM 724 C CA . LEU A 1 103 ? 1.777 -9.838 -8.377 1.00 94.31 103 LEU A CA 1
ATOM 725 C C . LEU A 1 103 ? 2.099 -9.985 -9.867 1.00 94.31 103 LEU A C 1
ATOM 727 O O . LEU A 1 103 ? 2.336 -11.088 -10.363 1.00 94.31 103 LEU A O 1
ATOM 731 N N . THR A 1 104 ? 1.985 -8.886 -10.607 1.00 91.44 104 THR A N 1
ATOM 732 C CA . THR A 1 104 ? 2.101 -8.861 -12.073 1.00 91.44 104 THR A CA 1
ATOM 733 C C . THR A 1 104 ? 3.466 -8.384 -12.560 1.00 91.44 104 THR A C 1
ATOM 735 O O . THR A 1 104 ? 3.702 -8.388 -13.765 1.00 91.44 104 THR A O 1
ATOM 738 N N . GLU A 1 105 ? 4.357 -8.006 -11.647 1.00 89.62 105 GLU A N 1
ATOM 739 C CA . GLU A 1 105 ? 5.716 -7.511 -11.889 1.00 89.62 105 GLU A CA 1
ATOM 740 C C . GLU A 1 105 ? 6.535 -8.477 -12.762 1.00 89.62 105 GLU A C 1
ATOM 742 O O . GLU A 1 105 ? 7.177 -8.062 -13.728 1.00 89.62 105 GLU A O 1
ATOM 747 N N . VAL A 1 106 ? 6.350 -9.787 -12.565 1.00 89.56 106 VAL A N 1
ATOM 748 C CA . VAL A 1 106 ? 7.000 -10.831 -13.376 1.00 89.56 106 VAL A CA 1
ATOM 749 C C . VAL A 1 106 ? 6.671 -10.749 -14.872 1.00 89.56 106 VAL A C 1
ATOM 751 O O . VAL A 1 106 ? 7.425 -11.254 -15.698 1.00 89.56 106 VAL A O 1
ATOM 754 N N . ARG A 1 107 ? 5.553 -10.117 -15.256 1.00 87.50 107 ARG A N 1
ATOM 755 C CA . ARG A 1 107 ? 5.170 -9.930 -16.669 1.00 87.50 107 ARG A CA 1
ATOM 756 C C . ARG A 1 107 ? 5.938 -8.796 -17.343 1.00 87.50 107 ARG A C 1
ATOM 758 O O . ARG A 1 107 ? 5.940 -8.726 -18.568 1.00 87.50 107 ARG A O 1
ATOM 765 N N . ILE A 1 108 ? 6.552 -7.919 -16.552 1.00 84.44 108 ILE A N 1
ATOM 766 C CA . ILE A 1 108 ? 7.339 -6.772 -17.015 1.00 84.44 108 ILE A CA 1
ATOM 767 C C . ILE A 1 108 ? 8.824 -6.892 -16.641 1.00 84.44 108 ILE A C 1
ATOM 769 O O . ILE A 1 108 ? 9.584 -5.961 -16.882 1.00 84.44 108 ILE A O 1
ATOM 773 N N . GLY A 1 109 ? 9.246 -8.046 -16.113 1.00 83.31 109 GLY A N 1
ATOM 774 C CA . GLY A 1 109 ? 10.652 -8.343 -15.829 1.00 83.31 109 GLY A CA 1
ATOM 775 C C . GLY A 1 109 ? 11.191 -7.689 -14.557 1.00 83.31 109 GLY A C 1
ATOM 776 O O . GLY A 1 109 ? 12.389 -7.416 -14.495 1.00 83.31 109 GLY A O 1
ATOM 777 N N . VAL A 1 110 ? 10.316 -7.439 -13.578 1.00 76.94 110 VAL A N 1
ATOM 778 C CA . VAL A 1 110 ? 10.650 -6.909 -12.245 1.00 76.94 110 VAL A CA 1
ATOM 779 C C . VAL A 1 110 ? 10.336 -7.950 -11.176 1.00 76.94 110 VAL A C 1
ATOM 781 O O . VAL A 1 110 ? 9.34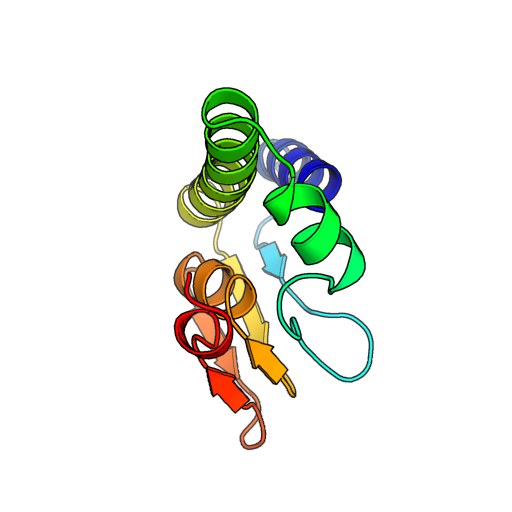6 -8.698 -11.355 1.00 76.94 110 VAL A O 1
#

Foldseek 3Di:
DLVVLLVVLVVLLPDPVDAEAEQADPDQWRAQDDDPVVVVVLVPDDPVVVVVVVVSLVSSLVSLLVRPHAYEYEGHAEQEASSVSNQVSGPYYDYDPRYDYYHCVVVVPD

Nearest PDB structures (foldseek):
  3i47-assembly1_A  TM=9.815E-01  e=1.414E-09  Legionella pneumophila subsp. pneumophila str. Philadelphia 1
  4kpk-assembly1_A  TM=9.852E-01  e=6.314E-09  Shewanella pealeana ATCC 700345
  4k2n-assembly1_A  TM=9.284E-01  e=2.174E-08  Paramagnetospirillum magneticum AMB-1
  4wcz-assembly1_A  TM=9.258E-01  e=1.634E-07  Novosphingobium aromaticivorans DSM 12444
  5c9g-assembly2_F  TM=9.449E-01  e=3.133E-07  Hyphomonas neptunium ATCC 15444

pLDDT: mean 95.09, std 3.98, range [76.94, 98.81]

Sequence (110 aa):
MLSALTEGLVNLASDNGVRCLIVRGAGKHFQAGADISWLAEVASYTAADGYAAGMATTDACRRLNEFPKPTIALIHGACFGGGCGFACCVDVALATPDAVFGLTEVRIGV

Secondary structure (DSSP, 8-state):
-HHHHHHHHHHHHH-TT---EEEE-STT-SEE-S-HHHHHHHTT--HHHHHHHHHHHHHHHHHHHT-SS-EEEEE-SEEETHHHHHHHTSSEEEE-TT-EEE--GGGTT-

Solvent-accessible surface area (backbone atoms only — not comparable to full-atom values): 6160 Å² total; per-residue (Å²): 109,62,66,61,51,42,53,49,50,56,55,52,61,73,35,84,88,58,75,62,49,78,48,67,42,72,86,80,28,32,29,80,40,78,56,68,68,55,52,59,52,57,73,71,46,51,75,69,54,44,49,52,55,51,49,52,52,51,52,39,42,49,54,52,52,65,44,91,51,56,32,34,30,50,38,37,35,36,24,18,37,66,33,46,54,52,49,69,24,35,81,40,68,48,65,46,97,75,40,44,76,47,80,55,44,69,82,76,78,90

Radius of gyration: 14.67 Å; Cα contacts (8 Å, |Δi|>4): 142; chains: 1; bounding box: 37×25×38 Å

Mean predicted aligned error: 2.73 Å